Protein AF-A0A7S3UH09-F1 (afdb_monomer)

Foldseek 3Di:
DDDDVVVVVVVVVVVVVVVVVVVVCVVVVLCVVQPPPAALPNLVVDDPPDPVSVVVVVVVVVVVVVVVVVVLVVVLVVVLVVVCVVPVVCPPDPVSSVVSSVVVVVVVVVVCVVDVGPNVVVVVCCVPPVCCVVPVVVVCVVVVVD

Secondary structure (DSSP, 8-state):
----HHHHHHHHHHHHHHHHHHHHHHHHHHHHHHGGG--SSGGGGS-TTSHHHHHHHHHHHHHHHHHHHHHHHHHHHHHHHHHHHH-GGGTT-HHHHHHHHHHHHHHHHHHHHH---HHHHHHHHIIIIIHIIIIIHHHHHHTT--

pLDDT: mean 87.96, std 7.79, range [50.19, 96.81]

Sequence (146 aa):
VNRSMSKLTIMSISSVAAAFIFYTLAMVAPYYAFGDSIASNFYLNLPVSNIAIHIGYIALPFAVLTAFPLLLFPARQSISSVVTYFLPSLQDTLKLHIGTTIAFLIICTALAVIFEDLGVTIQFIGIIGTNFLAFVIPCFVYLNIC

Radius of gyration: 20.62 Å; Cα contacts (8 Å, |Δi|>4): 47; chains: 1; bounding box: 50×46×53 Å

InterPro domains:
  IPR013057 Amino acid transporter, transmembrane domain [PF01490] (6-146)

Solvent-accessible surface area (backbone atoms only — not comparable to full-atom values): 8504 Å² total; per-residue (Å²): 134,89,84,50,68,69,59,53,52,53,53,54,51,52,51,51,53,51,48,50,53,53,53,50,50,67,51,49,55,56,40,74,74,51,46,93,76,58,49,78,56,57,69,81,72,56,70,89,83,45,72,71,50,54,52,50,66,51,51,52,56,50,53,49,63,62,46,48,62,65,57,46,53,60,53,48,51,57,52,51,52,56,49,35,71,77,41,64,89,59,64,90,39,70,65,53,57,51,49,53,51,52,53,49,51,52,50,53,52,53,48,52,71,73,52,79,53,62,48,62,54,52,52,53,46,43,64,58,53,44,46,42,61,70,50,49,50,54,51,42,58,73,68,57,78,107

Organism: Oxyrrhis marina (NCBI:txid2969)

Structure (mmCIF, N/CA/C/O backbone):
data_AF-A0A7S3UH09-F1
#
_entry.id   AF-A0A7S3UH09-F1
#
loop_
_atom_site.group_PDB
_atom_site.id
_atom_site.type_symbol
_atom_site.label_atom_id
_atom_site.label_alt_id
_atom_site.label_comp_id
_atom_site.label_asym_id
_atom_site.label_entity_id
_atom_site.label_seq_id
_atom_site.pdbx_PDB_ins_code
_atom_site.Cartn_x
_atom_site.Cartn_y
_atom_site.Cartn_z
_atom_site.occupancy
_atom_site.B_iso_or_equiv
_atom_site.auth_seq_id
_atom_site.auth_comp_id
_atom_site.auth_asym_id
_atom_site.auth_atom_id
_atom_site.pdbx_PDB_model_num
ATOM 1 N N . VAL A 1 1 ? 2.134 26.849 18.498 1.00 52.81 1 VAL A N 1
ATOM 2 C CA . VAL A 1 1 ? 2.169 26.460 17.064 1.00 52.81 1 VAL A CA 1
ATOM 3 C C . VAL A 1 1 ? 0.934 27.033 16.383 1.00 52.81 1 VAL A C 1
ATOM 5 O O . VAL A 1 1 ? -0.151 26.502 16.569 1.00 52.81 1 VAL A O 1
ATOM 8 N N . ASN A 1 2 ? 1.065 28.167 15.688 1.00 52.69 2 ASN A N 1
ATOM 9 C CA . ASN A 1 2 ? -0.075 28.889 15.111 1.00 52.69 2 ASN A CA 1
ATOM 10 C C . ASN A 1 2 ? -0.491 28.226 13.778 1.00 52.69 2 ASN A C 1
ATOM 12 O O . ASN A 1 2 ? 0.101 28.495 12.727 1.00 52.69 2 ASN A O 1
ATOM 16 N N . ARG A 1 3 ? -1.432 27.274 13.841 1.00 64.56 3 ARG A N 1
ATOM 17 C CA . ARG A 1 3 ? -1.954 26.527 12.683 1.00 64.56 3 ARG A CA 1
ATOM 18 C C . ARG A 1 3 ? -2.952 27.403 11.921 1.00 64.56 3 ARG A C 1
ATOM 20 O O . ARG A 1 3 ? -4.148 27.352 12.169 1.00 64.56 3 ARG A O 1
ATOM 27 N N . SER A 1 4 ? -2.449 28.234 11.011 1.00 80.56 4 SER A N 1
ATOM 28 C CA . SER A 1 4 ? -3.299 28.960 10.061 1.00 80.56 4 SER A CA 1
ATOM 29 C C . SER A 1 4 ? -3.806 27.991 8.989 1.00 80.56 4 SER A C 1
ATOM 31 O O . SER A 1 4 ? -2.999 27.287 8.376 1.00 80.56 4 SER A O 1
ATOM 33 N N . MET A 1 5 ? -5.122 27.964 8.759 1.00 82.62 5 MET A N 1
ATOM 34 C CA . MET A 1 5 ? -5.780 27.092 7.771 1.00 82.62 5 MET A CA 1
ATOM 35 C C . MET A 1 5 ? -5.147 27.217 6.379 1.00 82.62 5 MET A C 1
ATOM 37 O O . MET A 1 5 ? -4.928 26.213 5.711 1.00 82.62 5 MET A O 1
ATOM 41 N N . SER A 1 6 ? -4.716 28.421 5.992 1.00 83.12 6 SER A N 1
ATOM 42 C CA . SER A 1 6 ? -4.039 28.661 4.714 1.00 83.12 6 SER A CA 1
ATOM 43 C C . SER A 1 6 ? -2.729 27.879 4.574 1.00 83.12 6 SER A C 1
ATOM 45 O O . SER A 1 6 ? -2.415 27.391 3.493 1.00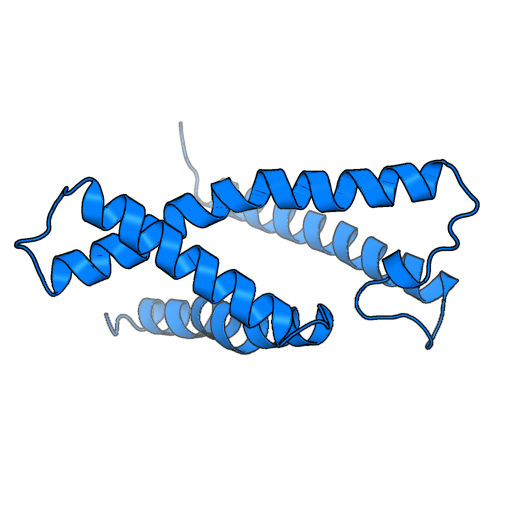 83.12 6 SER A O 1
ATOM 47 N N . LYS A 1 7 ? -1.970 27.700 5.666 1.00 87.62 7 LYS A N 1
ATOM 48 C CA . LYS A 1 7 ? -0.729 26.908 5.642 1.00 87.62 7 LYS A CA 1
ATOM 49 C C . LYS A 1 7 ? -1.017 25.417 5.472 1.00 87.62 7 LYS A C 1
ATOM 51 O O . LYS A 1 7 ? -0.262 24.739 4.784 1.00 87.62 7 LYS A O 1
ATOM 56 N N . LEU A 1 8 ? -2.102 24.916 6.068 1.00 88.50 8 LEU A N 1
ATOM 57 C CA . LEU A 1 8 ? -2.530 23.523 5.900 1.00 88.50 8 LEU A CA 1
ATOM 58 C C . LEU A 1 8 ? -2.948 23.250 4.451 1.00 88.50 8 LEU A C 1
ATOM 60 O O . LEU A 1 8 ? -2.510 22.258 3.876 1.00 88.50 8 LEU A O 1
ATOM 64 N N . THR A 1 9 ? -3.704 24.162 3.836 1.00 90.12 9 THR A N 1
ATOM 65 C CA . THR A 1 9 ? -4.098 24.048 2.426 1.00 90.12 9 THR A CA 1
ATOM 66 C C . THR A 1 9 ? -2.886 24.035 1.499 1.00 90.12 9 THR A C 1
ATOM 68 O O . THR A 1 9 ? -2.790 23.167 0.637 1.00 90.12 9 THR A O 1
ATOM 71 N N . ILE A 1 10 ? -1.920 24.937 1.704 1.00 92.94 10 ILE A N 1
ATOM 72 C CA . ILE A 1 10 ? -0.696 24.979 0.889 1.00 92.94 10 ILE A CA 1
ATOM 73 C C . ILE A 1 10 ? 0.097 23.672 1.019 1.00 92.94 10 ILE A C 1
ATOM 75 O O . ILE A 1 10 ? 0.531 23.132 0.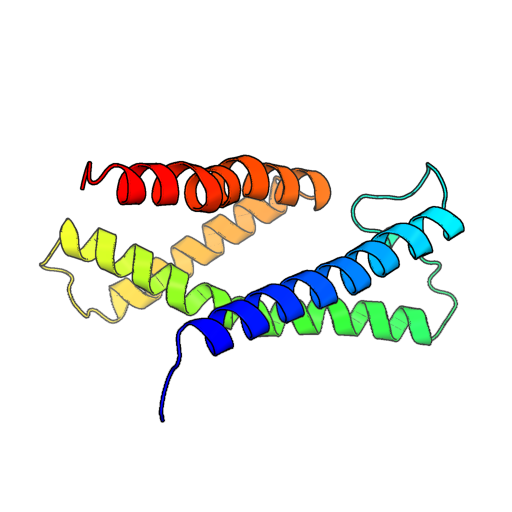005 1.00 92.94 10 ILE A O 1
ATOM 79 N N . MET A 1 11 ? 0.252 23.137 2.237 1.00 92.44 11 MET A N 1
ATOM 80 C CA . MET A 1 11 ? 0.943 21.858 2.454 1.00 92.44 11 MET A CA 1
ATOM 81 C C . MET A 1 11 ? 0.213 20.678 1.806 1.00 92.44 11 MET A C 1
ATOM 83 O O . MET A 1 11 ? 0.857 19.785 1.265 1.00 92.44 11 MET A O 1
ATOM 87 N N . SER A 1 12 ? -1.121 20.665 1.850 1.00 92.94 12 SER A N 1
ATOM 88 C CA . SER A 1 12 ? -1.912 19.612 1.211 1.00 92.94 12 SER A CA 1
ATOM 89 C C . SER A 1 12 ? -1.825 19.677 -0.314 1.00 92.94 12 SER A C 1
ATOM 91 O O . SER A 1 12 ? -1.736 18.644 -0.965 1.00 92.94 12 SER A O 1
ATOM 93 N N . ILE A 1 13 ? -1.850 20.875 -0.901 1.00 95.12 13 ILE A N 1
ATOM 94 C CA . ILE A 1 13 ? -1.740 21.033 -2.356 1.00 95.12 13 ILE A CA 1
ATOM 95 C C . ILE A 1 13 ? -0.332 20.655 -2.821 1.00 95.12 13 ILE A C 1
ATOM 97 O O . ILE A 1 13 ? -0.185 19.946 -3.815 1.00 95.12 13 ILE A O 1
ATOM 101 N N . SER A 1 14 ? 0.708 21.085 -2.099 1.00 95.38 14 SER A N 1
ATOM 102 C CA . SER A 1 14 ? 2.088 20.782 -2.480 1.00 95.38 14 SER A CA 1
ATOM 103 C C . SER A 1 14 ? 2.411 19.291 -2.373 1.00 95.38 14 SER A C 1
ATOM 105 O O . SER A 1 14 ? 3.100 18.764 -3.245 1.00 95.38 14 SER A O 1
ATOM 107 N N . SER A 1 15 ? 1.887 18.591 -1.361 1.00 95.50 15 SER A N 1
ATOM 108 C CA . SER A 1 15 ? 2.087 17.147 -1.218 1.00 95.50 15 SER A CA 1
ATOM 109 C C . SER A 1 15 ? 1.401 16.357 -2.334 1.00 95.50 15 SER A C 1
ATOM 111 O O . SER A 1 15 ? 2.019 15.465 -2.913 1.00 95.50 15 SER A O 1
ATOM 113 N N . VAL A 1 16 ? 0.167 16.723 -2.697 1.00 96.06 16 VAL A N 1
ATOM 114 C CA . VAL A 1 16 ? -0.563 16.101 -3.814 1.00 96.06 16 VAL A CA 1
ATOM 115 C C . VAL A 1 16 ? 0.141 16.370 -5.145 1.00 96.06 16 VAL A C 1
ATOM 117 O O . VAL A 1 16 ? 0.307 15.447 -5.939 1.00 96.06 16 VAL A O 1
ATOM 120 N N . ALA A 1 17 ? 0.617 17.596 -5.377 1.00 96.69 17 ALA A N 1
ATOM 121 C CA . ALA A 1 17 ? 1.366 17.938 -6.585 1.00 96.69 17 ALA A CA 1
ATOM 122 C C . ALA A 1 17 ? 2.678 17.141 -6.698 1.00 96.69 17 ALA A C 1
ATOM 124 O O . ALA A 1 17 ? 2.984 16.602 -7.761 1.00 96.69 17 ALA A O 1
ATOM 125 N N . ALA A 1 18 ? 3.430 17.012 -5.600 1.00 96.56 18 ALA A N 1
ATOM 126 C CA . ALA A 1 18 ? 4.644 16.201 -5.575 1.00 96.56 18 ALA A CA 1
ATOM 127 C C . ALA A 1 18 ? 4.335 14.723 -5.861 1.00 96.56 18 ALA A C 1
ATOM 129 O O . ALA A 1 18 ? 4.985 14.113 -6.710 1.00 96.56 18 ALA A O 1
ATOM 130 N N . ALA A 1 19 ? 3.310 14.160 -5.212 1.00 95.88 19 ALA A N 1
ATOM 131 C CA . ALA A 1 19 ? 2.881 12.784 -5.447 1.00 95.88 19 ALA A CA 1
ATOM 132 C C . ALA A 1 19 ? 2.489 12.552 -6.913 1.00 95.88 19 ALA A C 1
ATOM 134 O O . ALA A 1 19 ? 2.922 11.570 -7.510 1.00 95.88 19 ALA A O 1
ATOM 135 N N . PHE A 1 20 ? 1.735 13.475 -7.516 1.00 96.69 20 PHE A N 1
ATOM 136 C CA . PHE A 1 20 ? 1.350 13.401 -8.923 1.00 96.69 20 PHE A CA 1
ATOM 137 C C . PHE A 1 20 ? 2.569 13.313 -9.852 1.00 96.69 20 PHE A C 1
ATOM 139 O O . PHE A 1 20 ? 2.595 12.467 -10.746 1.00 96.69 20 PHE A O 1
ATOM 146 N N . ILE A 1 21 ? 3.604 14.124 -9.612 1.00 96.81 21 ILE A N 1
ATOM 147 C CA . ILE A 1 21 ? 4.840 14.107 -10.409 1.00 96.81 21 ILE A CA 1
ATOM 148 C C . ILE A 1 21 ? 5.546 12.750 -10.290 1.00 96.81 21 ILE A C 1
ATOM 150 O O . ILE A 1 21 ? 5.885 12.144 -11.308 1.00 96.81 21 ILE A O 1
ATOM 154 N N . PHE A 1 22 ? 5.734 12.246 -9.067 1.00 96.19 22 PHE A N 1
ATOM 155 C CA . PHE A 1 22 ? 6.415 10.967 -8.846 1.00 96.19 22 PHE A CA 1
ATOM 156 C C . PHE A 1 22 ? 5.641 9.780 -9.429 1.00 96.19 22 PHE A C 1
ATOM 158 O O . PHE A 1 22 ? 6.244 8.942 -10.098 1.00 96.19 22 PHE A O 1
ATOM 165 N N . TYR A 1 23 ? 4.321 9.718 -9.232 1.00 94.31 23 TYR A N 1
ATOM 166 C CA . TYR A 1 23 ? 3.499 8.638 -9.785 1.00 94.31 23 TYR A CA 1
ATOM 167 C C . TYR A 1 23 ? 3.431 8.680 -11.312 1.00 94.31 23 TYR A C 1
ATOM 169 O O . TYR A 1 23 ? 3.517 7.633 -11.948 1.00 94.31 23 TYR A O 1
ATOM 177 N N . THR A 1 24 ? 3.354 9.871 -11.912 1.00 95.25 24 THR A N 1
ATOM 178 C CA . THR A 1 24 ? 3.379 10.007 -13.376 1.00 95.25 24 THR A CA 1
ATOM 179 C C . THR A 1 24 ? 4.706 9.513 -13.943 1.00 95.25 24 THR A C 1
ATOM 181 O O . THR A 1 24 ? 4.716 8.744 -14.900 1.00 95.25 24 THR A O 1
ATOM 184 N N . LEU A 1 25 ? 5.835 9.882 -13.330 1.00 94.06 25 LEU A N 1
ATOM 185 C CA . LEU A 1 25 ? 7.149 9.401 -13.761 1.00 94.06 25 LEU A CA 1
ATOM 186 C C . LEU A 1 25 ? 7.274 7.877 -13.616 1.00 94.06 25 LEU A C 1
ATOM 188 O O . LEU A 1 25 ? 7.751 7.208 -14.534 1.00 94.06 25 LEU A O 1
ATOM 192 N N . ALA A 1 26 ? 6.808 7.333 -12.488 1.00 91.31 26 ALA A N 1
ATOM 193 C CA . ALA A 1 26 ? 6.810 5.898 -12.219 1.00 91.31 26 ALA A CA 1
ATOM 194 C C . ALA A 1 26 ? 5.910 5.102 -13.179 1.00 91.31 26 ALA A C 1
ATOM 196 O O . ALA A 1 26 ? 6.162 3.922 -13.390 1.00 91.31 26 ALA A O 1
ATOM 197 N N . MET A 1 27 ? 4.893 5.729 -13.778 1.00 90.44 27 MET A N 1
ATOM 198 C CA . MET A 1 27 ? 4.032 5.112 -14.790 1.00 90.44 27 MET A CA 1
ATOM 199 C C . MET A 1 27 ? 4.613 5.240 -16.207 1.00 90.44 27 MET A C 1
ATOM 201 O O . MET A 1 27 ? 4.655 4.263 -16.952 1.00 90.44 27 MET A O 1
ATOM 205 N N . VAL A 1 28 ? 5.084 6.431 -16.587 1.00 93.56 28 VAL A N 1
ATOM 206 C CA . VAL A 1 28 ? 5.546 6.721 -17.955 1.00 93.56 28 VAL A CA 1
ATOM 207 C C . VAL A 1 28 ? 6.860 6.009 -18.278 1.00 93.56 28 VAL A C 1
ATOM 209 O O . VAL A 1 28 ? 7.005 5.491 -19.383 1.00 93.56 28 VAL A O 1
ATOM 212 N N . ALA A 1 29 ? 7.816 5.948 -17.344 1.00 91.81 29 ALA A N 1
ATOM 213 C CA . ALA A 1 29 ? 9.130 5.364 -17.627 1.00 91.81 29 ALA A CA 1
ATOM 214 C C . ALA A 1 29 ? 9.071 3.852 -17.941 1.00 91.81 29 ALA A C 1
ATOM 216 O O . ALA A 1 29 ? 9.640 3.447 -18.958 1.00 91.81 29 ALA A O 1
ATOM 217 N N . PRO A 1 30 ? 8.358 3.009 -17.166 1.00 90.25 30 PRO A N 1
ATOM 218 C CA . PRO A 1 30 ? 8.180 1.602 -17.519 1.00 90.25 30 PRO A CA 1
ATOM 219 C C . PRO A 1 30 ? 7.352 1.408 -18.794 1.00 90.25 30 PRO A C 1
ATOM 221 O O . PRO A 1 30 ? 7.700 0.558 -19.610 1.00 90.25 30 PRO A O 1
ATOM 224 N N . TYR A 1 31 ? 6.305 2.215 -19.009 1.00 91.56 31 TYR A N 1
ATOM 225 C CA . TYR A 1 31 ? 5.496 2.138 -20.230 1.00 91.56 31 TYR A CA 1
ATOM 226 C C . TYR A 1 31 ? 6.325 2.441 -21.486 1.00 91.56 31 TYR A C 1
ATOM 228 O O . TYR A 1 31 ? 6.215 1.741 -22.486 1.00 91.56 31 TYR A O 1
ATOM 236 N N . TYR A 1 32 ? 7.223 3.428 -21.425 1.00 92.56 32 TYR A N 1
ATOM 237 C CA . TYR A 1 32 ? 8.131 3.730 -22.533 1.00 92.56 32 TYR A CA 1
ATOM 238 C C . TYR A 1 32 ? 9.143 2.601 -22.802 1.00 92.56 32 TYR A C 1
ATOM 240 O O . TYR A 1 32 ? 9.544 2.398 -23.945 1.00 92.56 32 TYR A O 1
ATOM 248 N N . ALA A 1 33 ? 9.556 1.856 -21.770 1.00 89.69 33 ALA A N 1
ATOM 249 C CA . ALA A 1 33 ? 10.526 0.768 -21.900 1.00 89.69 33 ALA A CA 1
ATOM 250 C C . ALA A 1 33 ? 9.918 -0.548 -22.424 1.00 89.69 33 ALA A C 1
ATOM 252 O O . ALA A 1 33 ? 10.570 -1.247 -23.197 1.00 89.69 33 ALA A O 1
ATOM 253 N N . PHE A 1 34 ? 8.697 -0.894 -22.001 1.00 89.38 34 PHE A N 1
ATOM 254 C CA . PHE A 1 34 ? 8.072 -2.202 -22.268 1.00 89.38 34 PHE A CA 1
ATOM 255 C C . PHE A 1 34 ? 6.842 -2.143 -23.192 1.00 89.38 34 PHE A C 1
ATOM 257 O O . PHE A 1 34 ? 6.368 -3.183 -23.660 1.00 89.38 34 PHE A O 1
ATOM 264 N N . GLY A 1 35 ? 6.327 -0.943 -23.476 1.00 89.81 35 GLY A N 1
ATOM 265 C CA . GLY A 1 35 ? 5.139 -0.732 -24.301 1.00 89.81 35 GLY A CA 1
ATOM 266 C C . GLY A 1 35 ? 3.903 -1.449 -23.753 1.00 89.81 35 GLY A C 1
ATOM 267 O O . GLY A 1 35 ? 3.707 -1.553 -22.541 1.00 89.81 35 GLY A O 1
ATOM 268 N N . ASP A 1 36 ? 3.095 -1.992 -24.663 1.00 86.19 36 ASP A N 1
ATOM 269 C CA . ASP A 1 36 ? 1.808 -2.634 -24.354 1.00 86.19 36 ASP A CA 1
ATOM 270 C C . ASP A 1 36 ? 1.935 -3.988 -23.635 1.00 86.19 36 ASP A C 1
ATOM 272 O O . ASP A 1 36 ? 0.949 -4.527 -23.141 1.00 86.19 36 ASP A O 1
ATOM 276 N N . SER A 1 37 ? 3.144 -4.554 -23.561 1.00 87.12 37 SER A N 1
ATOM 277 C CA . SER A 1 37 ? 3.394 -5.857 -22.925 1.00 87.12 37 SER A CA 1
ATOM 278 C C . SER A 1 37 ? 3.656 -5.783 -21.416 1.00 87.12 37 SER A C 1
ATOM 280 O O . SER A 1 37 ? 3.977 -6.793 -20.793 1.00 87.12 37 SER A O 1
ATOM 282 N N . ILE A 1 38 ? 3.528 -4.598 -20.811 1.00 89.44 38 ILE A N 1
ATOM 283 C CA . ILE A 1 38 ? 3.837 -4.395 -19.398 1.00 89.44 38 ILE A CA 1
ATOM 284 C C . ILE A 1 38 ? 2.809 -5.069 -18.476 1.00 89.44 38 ILE A C 1
ATOM 286 O O . ILE A 1 38 ? 1.600 -4.889 -18.601 1.00 89.44 38 ILE A O 1
ATOM 290 N N . ALA A 1 39 ? 3.301 -5.826 -17.498 1.00 88.81 39 ALA A N 1
ATOM 291 C CA . ALA A 1 39 ? 2.465 -6.420 -16.458 1.00 88.81 39 ALA A CA 1
ATOM 292 C C . ALA A 1 39 ? 2.092 -5.376 -15.393 1.00 88.81 39 ALA A C 1
ATOM 294 O O . ALA A 1 39 ? 2.867 -4.454 -15.128 1.00 88.81 39 ALA A O 1
ATOM 295 N N . SER A 1 40 ? 0.962 -5.586 -14.704 1.00 87.25 40 SER A N 1
ATOM 296 C CA . SER A 1 40 ? 0.501 -4.759 -13.572 1.00 87.25 40 SER A CA 1
ATOM 297 C C . SER A 1 40 ? 1.60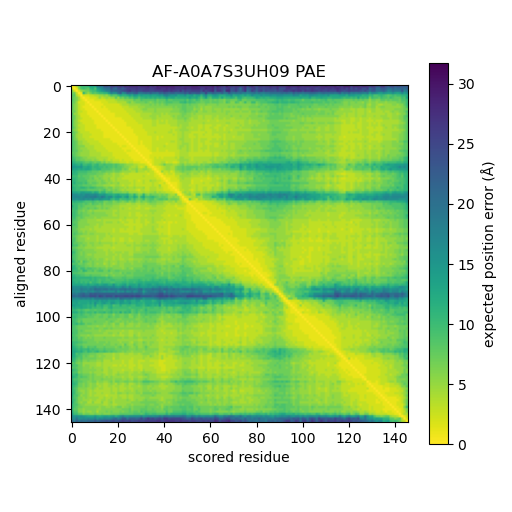9 -4.489 -12.550 1.00 87.25 40 SER A C 1
ATOM 299 O O . SER A 1 40 ? 1.738 -3.387 -12.020 1.00 87.25 40 SER A O 1
ATOM 301 N N . ASN A 1 41 ? 2.440 -5.502 -12.295 1.00 88.75 41 ASN A N 1
ATOM 302 C CA . ASN A 1 41 ? 3.700 -5.344 -11.592 1.00 88.75 41 ASN A CA 1
ATOM 303 C C . ASN A 1 41 ? 4.850 -5.245 -12.605 1.00 88.75 41 ASN A C 1
ATOM 305 O O . ASN A 1 41 ? 5.364 -6.261 -13.081 1.00 88.75 41 ASN A O 1
ATOM 309 N N . PHE A 1 42 ? 5.287 -4.019 -12.901 1.00 88.12 42 PHE A N 1
ATOM 310 C CA . PHE A 1 42 ? 6.342 -3.775 -13.887 1.00 88.12 42 PHE A CA 1
ATOM 311 C C . PHE A 1 42 ? 7.680 -4.439 -13.526 1.00 88.12 42 PHE A C 1
ATOM 313 O O . PHE A 1 42 ? 8.475 -4.705 -14.426 1.00 88.12 42 PHE A O 1
ATOM 320 N N . TYR A 1 43 ? 7.925 -4.765 -12.246 1.00 85.81 43 TYR A N 1
ATOM 321 C CA . TYR A 1 43 ? 9.138 -5.482 -11.844 1.00 85.81 43 TYR A CA 1
ATOM 322 C C . TYR A 1 43 ? 9.270 -6.824 -12.563 1.00 85.81 43 TYR A C 1
ATOM 324 O O . TYR A 1 43 ? 10.378 -7.173 -12.959 1.00 85.81 43 TYR A O 1
ATOM 332 N N . LEU A 1 44 ? 8.155 -7.521 -12.814 1.00 86.94 44 LEU A N 1
ATOM 333 C CA . LEU A 1 44 ? 8.142 -8.824 -13.491 1.00 86.94 44 LEU A CA 1
ATOM 334 C C . LEU A 1 44 ? 8.670 -8.765 -14.933 1.00 86.94 44 LEU A C 1
ATOM 336 O O . LEU A 1 44 ? 9.057 -9.792 -15.478 1.00 86.94 44 LEU A O 1
ATOM 340 N N . ASN A 1 45 ? 8.714 -7.575 -15.537 1.00 88.19 45 ASN A N 1
ATOM 341 C CA . ASN A 1 45 ? 9.221 -7.365 -16.894 1.00 88.19 45 ASN A CA 1
ATOM 342 C C . ASN A 1 45 ? 10.715 -7.003 -16.922 1.00 88.19 45 ASN A C 1
ATOM 344 O O . ASN A 1 45 ? 11.325 -6.980 -17.989 1.00 88.19 45 ASN A O 1
ATOM 348 N N . LEU A 1 46 ? 11.331 -6.718 -15.766 1.00 87.75 46 LEU A N 1
ATOM 349 C CA . LEU A 1 46 ? 12.743 -6.344 -15.693 1.00 87.75 46 LEU A CA 1
ATOM 350 C C . LEU A 1 46 ? 13.652 -7.575 -15.860 1.00 87.75 46 LEU A C 1
ATOM 352 O O . LEU A 1 46 ? 13.516 -8.540 -15.102 1.00 87.75 46 LEU A O 1
ATOM 356 N N . PRO A 1 47 ? 14.639 -7.541 -16.776 1.00 84.69 47 PRO A N 1
ATOM 357 C CA . PRO A 1 47 ? 15.601 -8.625 -16.917 1.00 84.69 47 PRO A CA 1
ATOM 358 C C . PRO A 1 47 ? 16.536 -8.678 -15.702 1.00 84.69 47 PRO A C 1
ATOM 360 O O . PRO A 1 47 ? 17.131 -7.677 -15.310 1.00 84.69 47 PRO A O 1
ATOM 363 N N . VAL A 1 48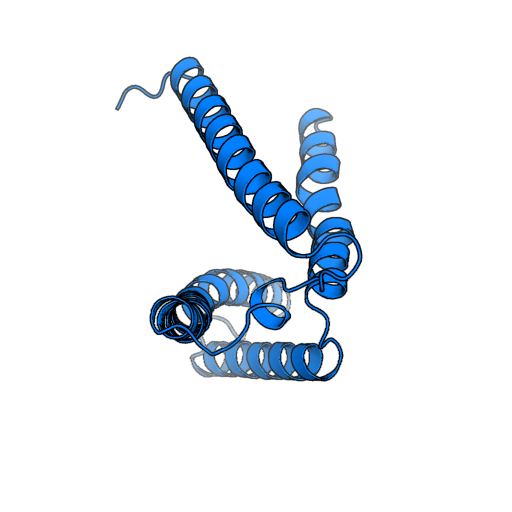 ? 16.737 -9.865 -15.132 1.00 80.44 48 VAL A N 1
ATOM 364 C CA . VAL A 1 48 ? 17.592 -10.098 -13.948 1.00 80.44 48 VAL A CA 1
ATOM 365 C C . VAL A 1 48 ? 19.099 -10.098 -14.263 1.00 80.44 48 VAL A C 1
ATOM 367 O O . VAL A 1 48 ? 19.865 -10.860 -13.690 1.00 80.44 48 VAL A O 1
ATOM 370 N N . SER A 1 49 ? 19.547 -9.276 -15.211 1.00 84.94 49 SER A N 1
ATOM 371 C CA . SER A 1 49 ? 20.949 -9.238 -15.654 1.00 84.94 49 SER A CA 1
ATOM 372 C C . SER A 1 49 ? 21.805 -8.209 -14.911 1.00 84.94 49 SER A C 1
ATOM 374 O O . SER A 1 49 ? 23.029 -8.321 -14.900 1.00 84.94 49 SER A O 1
ATOM 376 N N . ASN A 1 50 ? 21.187 -7.195 -14.299 1.00 88.25 50 ASN A N 1
ATOM 377 C CA . ASN A 1 50 ? 21.889 -6.073 -13.678 1.00 88.25 50 ASN A CA 1
ATOM 378 C C . ASN A 1 50 ? 21.771 -6.108 -12.146 1.00 88.25 50 ASN A C 1
ATOM 380 O O . ASN A 1 50 ? 20.682 -6.267 -11.594 1.00 88.25 50 ASN A O 1
ATOM 384 N N . ILE A 1 51 ? 22.887 -5.863 -11.455 1.00 90.00 51 ILE A N 1
ATOM 385 C CA . ILE A 1 51 ? 22.974 -5.748 -9.990 1.00 90.00 51 ILE A CA 1
ATOM 386 C C . ILE A 1 51 ? 21.968 -4.721 -9.442 1.00 90.00 51 ILE A C 1
ATOM 388 O O . ILE A 1 51 ? 21.347 -4.964 -8.410 1.00 90.00 51 ILE A O 1
ATOM 392 N N . ALA A 1 52 ? 21.744 -3.605 -10.144 1.00 87.81 52 ALA A N 1
ATOM 393 C CA . ALA A 1 52 ? 20.776 -2.588 -9.727 1.00 87.81 52 ALA A CA 1
ATOM 394 C C . ALA A 1 52 ? 19.338 -3.135 -9.647 1.00 87.81 52 ALA A C 1
ATOM 396 O O . ALA A 1 52 ? 18.590 -2.796 -8.729 1.00 87.81 52 ALA A O 1
ATOM 397 N N . ILE A 1 53 ? 18.964 -4.025 -10.571 1.00 89.88 53 ILE A N 1
ATOM 398 C CA . ILE A 1 53 ? 17.642 -4.662 -10.595 1.00 89.88 53 ILE A CA 1
ATOM 399 C C . ILE A 1 53 ? 17.525 -5.631 -9.416 1.00 89.88 53 ILE A C 1
ATOM 401 O O . ILE A 1 53 ? 16.532 -5.587 -8.694 1.00 89.88 53 ILE A O 1
ATOM 405 N N . HIS A 1 54 ? 18.566 -6.419 -9.133 1.00 89.50 54 HIS A N 1
ATOM 406 C CA . HIS A 1 54 ? 18.594 -7.298 -7.960 1.00 89.50 54 HIS A CA 1
ATOM 407 C C . HIS A 1 54 ? 18.420 -6.542 -6.638 1.00 89.50 54 HIS A C 1
ATOM 409 O O . HIS A 1 54 ? 17.669 -6.993 -5.775 1.00 89.50 54 HIS A O 1
ATOM 415 N N . ILE A 1 55 ? 19.054 -5.373 -6.491 1.00 92.19 55 ILE A N 1
ATOM 416 C CA . ILE A 1 55 ? 18.853 -4.515 -5.315 1.00 92.19 55 ILE A CA 1
ATOM 417 C C . ILE A 1 55 ? 17.380 -4.107 -5.208 1.00 92.19 55 ILE A C 1
ATOM 419 O O . ILE A 1 55 ? 16.801 -4.211 -4.129 1.00 92.19 55 ILE A O 1
ATOM 423 N N . GLY A 1 56 ? 16.748 -3.707 -6.316 1.00 90.00 56 GLY A N 1
ATOM 424 C CA . GLY A 1 56 ? 15.322 -3.372 -6.349 1.00 90.00 56 GLY A CA 1
ATOM 425 C C . GLY A 1 56 ? 14.412 -4.534 -5.932 1.00 90.00 56 GLY A C 1
ATOM 426 O O . GLY A 1 56 ? 13.490 -4.336 -5.143 1.00 90.00 56 GLY A O 1
ATOM 427 N N . TYR A 1 57 ? 14.711 -5.749 -6.398 1.00 90.12 57 TYR A N 1
ATOM 428 C CA . TYR A 1 57 ? 13.973 -6.970 -6.052 1.00 90.12 57 TYR A CA 1
ATOM 429 C C . TYR A 1 57 ? 14.069 -7.355 -4.571 1.00 90.12 57 TYR A C 1
ATOM 431 O O . TYR A 1 57 ? 13.161 -8.003 -4.063 1.00 90.12 57 TYR A O 1
ATOM 439 N N . ILE A 1 58 ? 15.137 -6.962 -3.873 1.00 91.88 58 ILE A N 1
ATOM 440 C CA . ILE A 1 58 ? 15.286 -7.178 -2.424 1.00 91.88 58 ILE A CA 1
ATOM 441 C C . ILE A 1 58 ? 14.673 -6.011 -1.640 1.00 91.88 58 ILE A C 1
ATOM 443 O O . ILE A 1 58 ? 13.998 -6.214 -0.631 1.00 91.88 58 ILE A O 1
ATOM 447 N N . ALA A 1 59 ? 14.878 -4.780 -2.112 1.00 93.25 59 ALA A N 1
ATOM 448 C CA . ALA A 1 59 ? 14.413 -3.573 -1.442 1.00 93.25 59 ALA A CA 1
ATOM 449 C C . ALA A 1 59 ? 12.882 -3.487 -1.387 1.00 93.25 59 ALA A C 1
ATOM 451 O O . ALA A 1 59 ? 12.332 -3.114 -0.352 1.00 93.25 59 ALA A O 1
ATOM 452 N N . LEU A 1 60 ? 12.188 -3.863 -2.468 1.00 91.44 60 LEU A N 1
ATOM 453 C CA . LEU A 1 60 ? 10.726 -3.833 -2.540 1.00 91.44 60 LEU A CA 1
ATOM 454 C C . LEU A 1 60 ? 10.053 -4.725 -1.473 1.00 91.44 60 LEU A C 1
ATOM 456 O O . LEU A 1 60 ? 9.290 -4.191 -0.665 1.00 91.44 60 LEU A O 1
ATOM 460 N N . PRO A 1 61 ? 10.317 -6.047 -1.391 1.00 92.50 61 PRO A N 1
ATOM 461 C CA . PRO A 1 61 ? 9.711 -6.887 -0.363 1.00 92.50 61 PRO A CA 1
ATOM 462 C C . PRO A 1 61 ? 10.171 -6.495 1.040 1.00 92.50 61 PRO A C 1
ATOM 464 O O . PRO A 1 61 ? 9.375 -6.575 1.966 1.00 92.50 61 PRO A O 1
ATOM 467 N N . PHE A 1 62 ? 11.403 -6.008 1.222 1.00 95.06 62 PHE A N 1
ATOM 468 C CA . PHE A 1 62 ? 11.846 -5.489 2.517 1.00 95.06 62 PHE A CA 1
ATOM 469 C C . PHE A 1 62 ? 11.024 -4.267 2.967 1.00 95.06 62 PHE A C 1
ATOM 471 O O . PHE A 1 62 ? 10.581 -4.195 4.118 1.00 95.06 62 PHE A O 1
ATOM 478 N N . ALA A 1 63 ? 10.748 -3.330 2.055 1.00 94.44 63 ALA A N 1
ATOM 479 C CA . ALA A 1 63 ? 9.868 -2.195 2.320 1.00 94.44 63 ALA A CA 1
ATOM 480 C C . ALA A 1 63 ? 8.436 -2.649 2.660 1.00 94.44 63 ALA A C 1
ATOM 482 O O . ALA A 1 63 ? 7.836 -2.149 3.609 1.00 94.44 63 ALA A O 1
ATOM 483 N N . VAL A 1 64 ? 7.897 -3.645 1.949 1.00 93.44 64 VAL A N 1
ATOM 484 C CA . VAL A 1 64 ? 6.564 -4.201 2.244 1.00 93.44 64 VAL A CA 1
ATOM 485 C C . VAL A 1 64 ? 6.538 -4.926 3.596 1.00 93.44 64 VAL A C 1
ATOM 487 O O . VAL A 1 64 ? 5.616 -4.718 4.381 1.00 93.44 64 VAL A O 1
ATOM 490 N N . LEU A 1 65 ? 7.563 -5.721 3.915 1.00 94.12 65 LEU A N 1
ATOM 491 C CA . LEU A 1 65 ? 7.684 -6.449 5.184 1.00 94.12 65 LEU A CA 1
ATOM 492 C C . LEU A 1 65 ? 7.749 -5.511 6.389 1.00 94.12 65 LEU A C 1
ATOM 494 O O . LEU A 1 65 ? 7.204 -5.824 7.442 1.00 94.12 65 LEU A O 1
ATOM 498 N N . THR A 1 66 ? 8.406 -4.364 6.242 1.00 94.31 66 THR A N 1
ATOM 499 C CA . THR A 1 66 ? 8.495 -3.352 7.302 1.00 94.31 66 THR A CA 1
ATOM 500 C C . THR A 1 66 ? 7.223 -2.511 7.411 1.00 94.31 66 THR A C 1
ATOM 502 O O . THR A 1 66 ? 6.820 -2.151 8.518 1.00 94.31 66 THR A O 1
ATOM 505 N N . ALA A 1 67 ? 6.540 -2.244 6.295 1.00 94.69 67 ALA A N 1
ATOM 506 C CA . ALA A 1 67 ? 5.266 -1.531 6.283 1.00 94.69 67 ALA A CA 1
ATOM 507 C C . ALA A 1 67 ? 4.101 -2.374 6.828 1.00 94.69 67 ALA A C 1
ATOM 509 O O . ALA A 1 67 ? 3.189 -1.838 7.459 1.00 94.69 67 ALA A O 1
ATOM 510 N N . PHE A 1 68 ? 4.121 -3.691 6.622 1.00 92.62 68 PHE A N 1
ATOM 511 C CA . PHE A 1 68 ? 3.002 -4.562 6.970 1.00 92.62 68 PHE A CA 1
ATOM 512 C C . PHE A 1 68 ? 2.627 -4.530 8.470 1.00 92.62 68 PHE A C 1
ATOM 514 O O . PHE A 1 68 ? 1.455 -4.292 8.776 1.00 92.62 68 PHE A O 1
ATOM 521 N N . PRO A 1 69 ? 3.567 -4.648 9.432 1.00 90.50 69 PRO A N 1
ATOM 522 C CA . PRO A 1 69 ? 3.260 -4.490 10.855 1.00 90.50 69 PRO A CA 1
ATOM 523 C C . PRO A 1 69 ? 2.695 -3.109 11.212 1.00 90.50 69 PRO A C 1
ATOM 525 O O . PRO A 1 69 ? 1.832 -3.005 12.085 1.00 90.50 69 PRO A O 1
ATOM 528 N N . LEU A 1 70 ? 3.156 -2.052 10.532 1.00 91.88 70 LEU A N 1
ATOM 529 C CA . LEU A 1 70 ? 2.687 -0.683 10.762 1.00 91.88 70 LEU A CA 1
ATOM 530 C C . LEU A 1 70 ? 1.225 -0.510 10.338 1.00 91.88 70 LEU A C 1
ATOM 532 O O . LEU A 1 70 ? 0.472 0.173 11.026 1.00 91.88 70 LEU A O 1
ATOM 536 N N . LEU A 1 71 ? 0.812 -1.158 9.245 1.00 91.75 71 LEU A N 1
ATOM 537 C CA . LEU A 1 71 ? -0.576 -1.153 8.769 1.00 91.75 71 LEU A CA 1
ATOM 538 C C . LEU A 1 71 ? -1.486 -2.062 9.607 1.00 91.75 71 LEU A C 1
ATOM 540 O O . LEU A 1 71 ? -2.663 -1.757 9.807 1.00 91.75 71 LEU A O 1
ATOM 544 N N . LEU A 1 72 ? -0.940 -3.155 10.144 1.00 90.56 72 LEU A N 1
ATOM 545 C CA . LEU A 1 72 ? -1.678 -4.103 10.977 1.00 90.56 72 LEU A CA 1
ATOM 546 C C . LEU A 1 72 ? -2.111 -3.498 12.320 1.00 90.56 72 LEU A C 1
ATOM 548 O O . LEU A 1 72 ? -3.172 -3.841 12.841 1.00 90.56 72 LEU A O 1
ATOM 552 N N . PHE A 1 73 ? -1.314 -2.585 12.880 1.00 89.31 73 PHE A N 1
ATOM 553 C CA . PHE A 1 73 ? -1.604 -1.946 14.164 1.00 89.31 73 PHE A CA 1
ATOM 554 C C . PHE A 1 73 ? -2.956 -1.197 14.198 1.00 89.31 73 PHE A C 1
ATOM 556 O O . PHE A 1 73 ? -3.798 -1.562 15.028 1.00 89.31 73 PHE A O 1
ATOM 563 N N . PRO A 1 74 ? -3.222 -0.203 13.323 1.00 90.69 74 PRO A N 1
ATOM 564 C CA . PRO A 1 74 ? -4.507 0.490 13.300 1.00 90.69 74 PRO A CA 1
ATOM 565 C C . PRO A 1 74 ? -5.649 -0.430 12.853 1.00 90.69 74 PRO A C 1
ATOM 567 O O . PRO A 1 74 ? -6.731 -0.357 13.428 1.00 90.69 74 PRO A O 1
ATOM 570 N N . ALA A 1 75 ? -5.409 -1.347 11.907 1.00 88.81 75 ALA A N 1
ATOM 571 C CA . ALA A 1 75 ? -6.423 -2.305 11.459 1.00 88.81 75 ALA A CA 1
ATOM 572 C C . ALA A 1 75 ? -6.929 -3.182 12.616 1.00 88.81 75 ALA A C 1
ATOM 574 O O . ALA A 1 75 ? -8.136 -3.319 12.828 1.00 88.81 75 ALA A O 1
ATOM 575 N N . ARG A 1 76 ? -6.010 -3.709 13.434 1.00 88.94 76 ARG A N 1
ATOM 576 C CA . ARG A 1 76 ? -6.352 -4.458 14.647 1.00 88.94 76 ARG A CA 1
ATOM 577 C C . ARG A 1 76 ? -7.140 -3.599 15.630 1.00 88.94 76 ARG A C 1
ATOM 579 O O . ARG A 1 76 ? -8.092 -4.094 16.223 1.00 88.94 76 ARG A O 1
ATOM 586 N N . GLN A 1 77 ? -6.757 -2.337 15.822 1.00 87.88 77 GLN A N 1
ATOM 587 C CA . GLN A 1 77 ? -7.462 -1.441 16.739 1.00 87.88 77 GLN A CA 1
ATOM 588 C C . GLN A 1 77 ? -8.907 -1.190 16.286 1.00 87.88 77 GLN A C 1
ATOM 590 O O . GLN A 1 77 ? -9.811 -1.288 17.113 1.00 87.88 77 GLN A O 1
ATOM 595 N N . SER A 1 78 ? -9.139 -0.968 14.989 1.00 88.81 78 SER A N 1
ATOM 596 C CA . SER A 1 78 ? -10.485 -0.818 14.422 1.00 88.81 78 SER A CA 1
ATOM 597 C C . SER A 1 78 ? -11.340 -2.077 14.597 1.00 88.81 78 SER A C 1
ATOM 599 O O . SER A 1 78 ? -12.509 -1.990 14.967 1.00 88.81 78 SER A O 1
ATOM 601 N N . ILE A 1 79 ? -10.769 -3.266 14.389 1.00 87.12 79 ILE A N 1
ATOM 602 C CA . ILE A 1 79 ? -11.491 -4.531 14.605 1.00 87.12 79 ILE A CA 1
ATOM 603 C C . ILE A 1 79 ? -11.789 -4.721 16.095 1.00 87.12 79 ILE A C 1
ATOM 605 O O . ILE A 1 79 ? -12.915 -5.041 16.469 1.00 87.12 79 ILE A O 1
ATOM 609 N N . SER A 1 80 ? -10.805 -4.473 16.960 1.00 85.62 80 SER A N 1
ATOM 610 C CA . SER A 1 80 ? -10.957 -4.597 18.410 1.00 85.62 80 SER A CA 1
ATOM 611 C C . SER A 1 80 ? -12.028 -3.650 18.956 1.00 85.62 80 SER A C 1
ATOM 613 O O . SER A 1 80 ? -12.782 -4.052 19.841 1.00 85.62 80 SER A O 1
ATOM 615 N N . SER A 1 81 ? -12.142 -2.424 18.429 1.00 85.75 81 SER A N 1
ATOM 616 C CA . SER A 1 81 ? -13.197 -1.488 18.836 1.00 85.75 81 SER A CA 1
ATOM 617 C C . SER A 1 81 ? -14.586 -1.967 18.418 1.00 85.75 81 SER A C 1
ATOM 619 O O . SER A 1 81 ? -15.517 -1.876 19.212 1.00 85.75 81 SER A O 1
ATOM 621 N N . VAL A 1 82 ? -14.723 -2.538 17.216 1.00 87.06 82 VAL A N 1
ATOM 622 C CA . VAL A 1 82 ? -15.997 -3.112 16.752 1.00 87.06 82 VAL A CA 1
ATOM 623 C C . VAL A 1 82 ? -16.380 -4.329 17.597 1.00 87.06 82 VAL A C 1
ATOM 625 O O . VAL A 1 82 ? -17.508 -4.420 18.067 1.00 87.06 82 VAL A O 1
ATOM 628 N N . VAL A 1 83 ? -15.442 -5.240 17.865 1.00 85.31 83 VAL A N 1
ATOM 629 C CA . VAL A 1 83 ? -15.703 -6.434 18.688 1.00 85.31 83 VAL A CA 1
ATOM 630 C C . VAL A 1 83 ? -16.096 -6.053 20.116 1.00 85.31 83 VAL A C 1
ATOM 632 O O . VAL A 1 83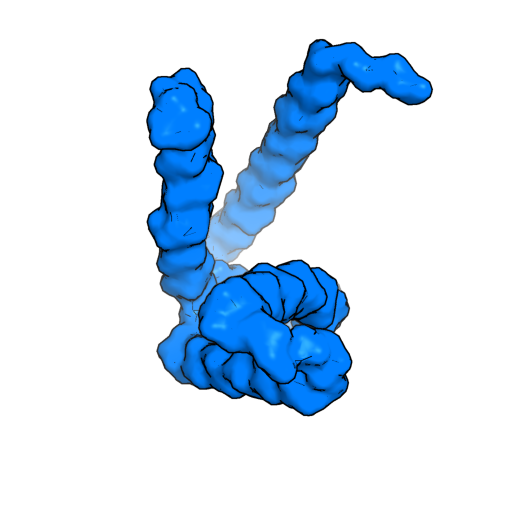 ? -17.052 -6.609 20.647 1.00 85.31 83 VAL A O 1
ATOM 635 N N . THR A 1 84 ? -15.405 -5.083 20.719 1.00 84.56 84 THR A N 1
ATOM 636 C CA . THR A 1 84 ? -15.700 -4.612 22.084 1.00 84.56 84 THR A CA 1
ATOM 637 C C . THR A 1 84 ? -17.053 -3.902 22.161 1.00 84.56 84 THR A C 1
ATOM 639 O O . THR A 1 84 ? -17.729 -3.994 23.181 1.00 84.56 84 THR A O 1
ATOM 642 N N . TYR A 1 85 ? -17.479 -3.234 21.083 1.00 85.31 85 TYR A N 1
ATOM 643 C CA . TYR A 1 85 ? -18.813 -2.638 21.003 1.00 85.31 85 TYR A CA 1
ATOM 644 C C . TYR A 1 85 ? -19.924 -3.696 21.091 1.00 85.31 85 TYR A C 1
ATOM 646 O O . TYR A 1 85 ? -20.913 -3.487 21.789 1.00 85.31 85 TYR A O 1
ATOM 654 N N . PHE A 1 86 ? -19.752 -4.850 20.435 1.00 84.19 86 PHE A N 1
ATOM 655 C CA . PHE A 1 86 ? -20.733 -5.941 20.481 1.00 84.19 86 PHE A CA 1
ATOM 656 C C . PHE A 1 86 ? -20.602 -6.831 21.727 1.00 84.19 86 PHE A C 1
ATOM 658 O O . PHE A 1 86 ? -21.614 -7.270 22.270 1.00 84.19 86 PHE A O 1
ATOM 665 N N . LEU A 1 87 ? -19.379 -7.113 22.188 1.00 82.00 87 LEU A N 1
ATOM 666 C CA . LEU A 1 87 ? -19.094 -7.926 23.375 1.00 82.00 87 LEU A CA 1
ATOM 667 C C . LEU A 1 87 ? -18.201 -7.150 24.364 1.00 82.00 87 LEU A C 1
ATOM 669 O O . LEU A 1 87 ? -16.982 -7.356 24.400 1.00 82.00 87 LEU A O 1
ATOM 673 N N . PRO A 1 88 ? -18.794 -6.309 25.231 1.00 77.00 88 PRO A N 1
ATOM 674 C CA . PRO A 1 88 ? -18.042 -5.517 26.207 1.00 77.00 88 PRO A CA 1
ATOM 675 C C . PRO A 1 88 ? -17.349 -6.372 27.281 1.00 77.00 88 PRO A C 1
ATOM 677 O O . PRO A 1 88 ? -16.421 -5.917 27.935 1.00 77.00 88 PRO A O 1
ATOM 680 N N . SER A 1 89 ? -17.737 -7.639 27.457 1.00 74.50 89 SER A N 1
ATOM 681 C CA . SER A 1 89 ? -17.129 -8.544 28.443 1.00 74.50 89 SER A CA 1
ATOM 682 C C . SER A 1 89 ? -15.725 -9.043 28.075 1.00 74.50 89 SER A C 1
ATOM 684 O O . SER A 1 89 ? -15.072 -9.672 28.903 1.00 74.50 89 SER A O 1
ATOM 686 N N . LEU A 1 90 ? -15.270 -8.830 26.835 1.00 69.19 90 LEU A N 1
ATOM 687 C C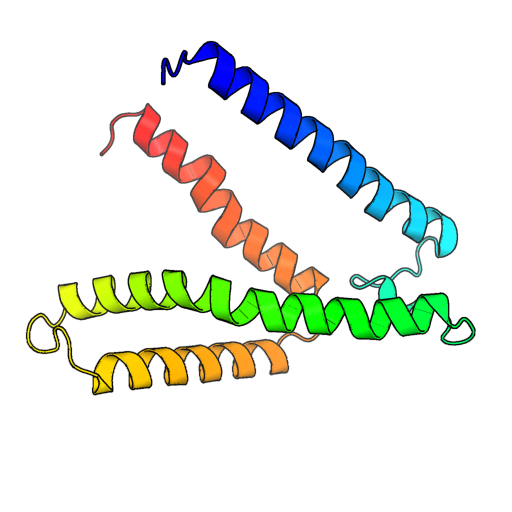A . LEU A 1 90 ? -13.972 -9.311 26.331 1.00 69.19 90 LEU A CA 1
ATOM 688 C C . LEU A 1 90 ? -12.876 -8.231 26.327 1.00 69.19 90 LEU A C 1
ATOM 690 O O . LEU A 1 90 ? -11.783 -8.460 25.795 1.00 69.19 90 LEU A O 1
ATOM 694 N N . GLN A 1 91 ? -13.175 -7.073 26.918 1.00 67.31 91 GLN A N 1
ATOM 695 C CA . GLN A 1 91 ? -12.312 -5.898 26.969 1.00 67.31 91 GLN A CA 1
ATOM 696 C C . GLN A 1 91 ? -10.936 -6.242 27.577 1.00 67.31 91 GLN A C 1
ATOM 698 O O . GLN A 1 91 ? -10.849 -6.886 28.620 1.00 67.31 91 GLN A O 1
ATOM 703 N N . ASP A 1 92 ? -9.864 -5.852 26.881 1.00 64.81 92 ASP A N 1
ATOM 704 C CA . ASP A 1 92 ? -8.456 -5.969 27.304 1.00 64.81 92 ASP A CA 1
ATOM 705 C C . ASP A 1 92 ? -7.924 -7.374 27.636 1.00 64.81 92 ASP A C 1
ATOM 707 O O . ASP A 1 92 ? -6.964 -7.545 28.393 1.00 64.81 92 ASP A O 1
ATOM 711 N N . THR A 1 93 ? -8.465 -8.421 27.010 1.00 77.06 93 THR A N 1
ATOM 712 C CA . THR A 1 93 ? -7.822 -9.740 27.089 1.00 77.06 93 THR A CA 1
ATOM 713 C C . THR A 1 93 ? -6.698 -9.874 26.058 1.00 77.06 93 THR A C 1
ATOM 715 O O . THR A 1 93 ? -6.899 -9.760 24.849 1.00 77.06 93 THR A O 1
ATOM 718 N N . LEU A 1 94 ? -5.494 -10.232 26.520 1.00 77.00 94 LEU A N 1
ATOM 719 C CA . LEU A 1 94 ? -4.347 -10.553 25.652 1.00 77.00 94 LEU A CA 1
ATOM 720 C C . LEU A 1 94 ? -4.697 -11.649 24.621 1.00 77.00 94 LEU A C 1
ATOM 722 O O . LEU A 1 94 ? -4.207 -11.637 23.491 1.00 77.00 94 LEU A O 1
ATOM 726 N N . LYS A 1 95 ? -5.628 -12.545 24.978 1.00 79.69 95 LYS A N 1
ATOM 727 C CA . LYS A 1 95 ? -6.191 -13.573 24.092 1.00 79.69 95 LYS A CA 1
ATOM 728 C C . LYS A 1 95 ? -6.971 -12.986 22.908 1.00 79.69 95 LYS A C 1
ATOM 730 O O . LYS A 1 95 ? -6.820 -13.497 21.802 1.00 79.69 95 LYS A O 1
ATOM 735 N N . LEU A 1 96 ? -7.747 -11.914 23.100 1.00 79.75 96 LEU A N 1
ATOM 736 C CA . LEU A 1 96 ? -8.455 -11.230 22.010 1.00 79.75 96 LEU A CA 1
ATOM 737 C C . LEU A 1 96 ? -7.462 -10.567 21.054 1.00 79.75 96 LEU A C 1
ATOM 739 O O . LEU A 1 96 ? -7.608 -10.682 19.838 1.00 79.75 96 LEU A O 1
ATOM 743 N N . HIS A 1 97 ? -6.409 -9.933 21.571 1.00 82.19 97 HIS A N 1
ATOM 744 C CA . HIS A 1 97 ? -5.395 -9.300 20.723 1.00 82.19 97 HIS A CA 1
ATOM 745 C C . HIS A 1 97 ? -4.635 -10.307 19.857 1.00 82.19 97 HIS A C 1
ATOM 747 O O . HIS A 1 97 ? -4.452 -10.077 18.661 1.00 82.19 97 HIS A O 1
ATOM 753 N N . ILE A 1 98 ? -4.225 -11.437 20.434 1.00 85.50 98 ILE A N 1
ATOM 754 C CA . ILE A 1 98 ? -3.572 -12.505 19.671 1.00 85.50 98 ILE A CA 1
ATOM 755 C C . ILE A 1 98 ? -4.559 -13.115 18.670 1.00 85.50 98 ILE A C 1
ATOM 757 O O . ILE A 1 98 ? -4.225 -13.242 17.494 1.00 85.50 98 ILE A O 1
ATOM 761 N N . GLY A 1 99 ? -5.785 -13.424 19.102 1.00 86.25 99 GLY A N 1
ATOM 762 C CA . GLY A 1 99 ? -6.813 -14.020 18.248 1.00 86.25 99 GLY A CA 1
ATOM 763 C C . GLY A 1 99 ? -7.174 -13.147 17.044 1.00 86.25 99 GLY A C 1
ATOM 764 O O . GLY A 1 99 ? -7.192 -13.638 15.920 1.00 86.25 99 GLY A O 1
ATOM 765 N N . THR A 1 100 ? -7.384 -11.844 17.252 1.00 85.12 100 THR A N 1
ATOM 766 C CA . THR A 1 100 ? -7.686 -10.889 16.168 1.00 85.12 100 THR A CA 1
ATOM 767 C C . THR A 1 100 ? -6.529 -10.756 15.185 1.00 85.12 100 THR A C 1
ATOM 769 O O . THR A 1 100 ? -6.755 -10.730 13.979 1.00 85.12 100 THR A O 1
ATOM 772 N N . THR A 1 101 ? -5.289 -10.737 15.678 1.00 89.00 101 THR A N 1
ATOM 773 C CA . THR A 1 101 ? -4.098 -10.645 14.823 1.00 89.00 101 THR A CA 1
ATOM 774 C C . THR A 1 101 ? -3.919 -11.913 13.983 1.00 89.00 101 THR A C 1
ATOM 776 O O . THR A 1 101 ? -3.711 -11.815 12.778 1.00 89.00 101 THR A O 1
ATOM 779 N N . ILE A 1 102 ? -4.057 -13.103 14.580 1.00 90.75 102 ILE A N 1
ATOM 780 C CA . ILE A 1 102 ? -3.954 -14.381 13.856 1.00 90.75 102 ILE A CA 1
ATOM 781 C C . ILE A 1 102 ? -5.071 -14.509 12.818 1.00 90.75 102 ILE A C 1
ATOM 783 O O . ILE A 1 102 ? -4.795 -14.852 11.672 1.00 90.75 102 ILE A O 1
ATOM 787 N N . ALA A 1 103 ? -6.316 -14.198 13.189 1.00 89.94 103 ALA A N 1
ATOM 788 C CA . ALA A 1 103 ? -7.442 -14.237 12.260 1.00 89.94 103 ALA A CA 1
ATOM 789 C C . ALA A 1 103 ? -7.213 -13.303 11.064 1.00 89.94 103 ALA A C 1
ATOM 791 O O . ALA A 1 103 ? -7.423 -13.700 9.920 1.00 89.94 103 ALA A O 1
ATOM 792 N N . PHE A 1 104 ? -6.715 -12.090 11.316 1.00 89.94 104 PHE A N 1
ATOM 793 C CA . PHE A 1 104 ? -6.388 -11.139 10.260 1.00 89.94 104 PHE A CA 1
ATOM 794 C C . PHE A 1 104 ? -5.276 -11.657 9.339 1.00 89.94 104 PHE A C 1
ATOM 796 O O . PHE A 1 104 ? -5.423 -11.597 8.122 1.00 89.94 104 PHE A O 1
ATOM 803 N N . LEU A 1 105 ? -4.198 -12.224 9.896 1.00 91.81 105 LEU A N 1
ATOM 804 C CA . LEU A 1 105 ? -3.122 -12.825 9.102 1.00 91.81 105 LEU A CA 1
ATOM 805 C C . LEU A 1 105 ? -3.631 -13.967 8.220 1.00 91.81 105 LEU A C 1
ATOM 807 O O . LEU A 1 105 ? -3.292 -14.007 7.043 1.00 91.81 105 LEU A O 1
ATOM 811 N N . ILE A 1 106 ? -4.480 -14.850 8.754 1.00 93.50 106 ILE A N 1
ATOM 812 C CA . ILE A 1 106 ? -5.074 -15.954 7.987 1.00 93.50 106 ILE A CA 1
ATOM 813 C C . ILE A 1 106 ? -5.898 -15.415 6.814 1.00 93.50 106 ILE A C 1
ATOM 815 O O . ILE A 1 106 ? -5.761 -15.912 5.698 1.00 93.50 106 ILE A O 1
ATOM 819 N N . ILE A 1 107 ? -6.713 -14.380 7.038 1.00 91.69 107 ILE A N 1
ATOM 820 C CA . ILE A 1 107 ? -7.506 -13.745 5.976 1.00 91.69 107 ILE A CA 1
ATOM 821 C C . ILE A 1 107 ? -6.588 -13.115 4.922 1.00 91.69 107 ILE A C 1
ATOM 823 O O . ILE A 1 107 ? -6.796 -13.333 3.731 1.00 91.69 107 ILE A O 1
ATOM 827 N N . CYS A 1 108 ? -5.548 -12.384 5.334 1.00 90.81 108 CYS A N 1
ATOM 828 C CA . CYS A 1 108 ? -4.570 -11.809 4.410 1.00 90.81 108 CYS A CA 1
ATOM 829 C C . CYS A 1 108 ? -3.868 -12.882 3.572 1.00 90.81 108 CYS A C 1
ATOM 831 O O . CYS A 1 108 ? -3.745 -12.719 2.362 1.00 90.81 108 CYS A O 1
ATOM 833 N N . THR A 1 109 ? -3.438 -13.985 4.188 1.00 91.56 109 THR A N 1
ATOM 834 C CA . THR A 1 109 ? -2.801 -15.097 3.474 1.00 91.56 109 THR A CA 1
ATOM 835 C C . THR A 1 109 ? -3.775 -15.777 2.515 1.00 91.56 109 THR A C 1
ATOM 837 O O . THR A 1 109 ? -3.400 -16.055 1.382 1.00 91.56 109 THR A O 1
ATOM 840 N N . ALA A 1 110 ? -5.030 -15.995 2.915 1.00 93.44 110 ALA A N 1
ATOM 841 C CA . ALA A 1 110 ? -6.045 -16.568 2.033 1.00 93.44 110 ALA A CA 1
ATOM 842 C C . ALA A 1 110 ? -6.306 -15.675 0.807 1.00 93.44 110 ALA A C 1
ATOM 844 O O . ALA A 1 110 ? -6.336 -16.171 -0.316 1.00 93.44 110 ALA A O 1
ATOM 845 N N . LEU A 1 111 ? -6.428 -14.357 1.003 1.00 90.00 111 LEU A N 1
ATOM 846 C CA . LEU A 1 111 ? -6.592 -13.402 -0.096 1.00 90.00 111 LEU A CA 1
ATOM 847 C C . LEU A 1 111 ? -5.369 -13.368 -1.020 1.00 90.00 111 LEU A C 1
ATOM 849 O O . LEU A 1 111 ? -5.544 -13.317 -2.233 1.00 90.00 111 LEU A O 1
ATOM 853 N N . ALA A 1 112 ? -4.156 -13.453 -0.468 1.00 89.88 112 ALA A N 1
ATOM 854 C CA . ALA A 1 112 ? -2.924 -13.488 -1.255 1.00 89.88 112 ALA A CA 1
ATOM 855 C C . ALA A 1 112 ? -2.808 -14.741 -2.141 1.00 89.88 112 ALA A C 1
ATOM 857 O O . ALA A 1 112 ? -2.203 -14.671 -3.203 1.00 89.88 112 ALA A O 1
ATOM 858 N N . VAL A 1 113 ? -3.393 -15.872 -1.728 1.00 90.94 113 VAL A N 1
ATOM 859 C CA . VAL A 1 113 ? -3.437 -17.106 -2.538 1.00 90.94 113 VAL A CA 1
ATOM 860 C C . VAL A 1 113 ? -4.505 -17.029 -3.635 1.00 90.94 113 VAL A C 1
ATOM 862 O O . VAL A 1 113 ? -4.347 -17.634 -4.688 1.00 90.94 113 VAL A O 1
ATOM 865 N N . ILE A 1 114 ? -5.602 -16.302 -3.404 1.00 90.31 114 ILE A N 1
ATOM 866 C CA . ILE A 1 114 ? -6.693 -16.170 -4.385 1.00 90.31 114 ILE A CA 1
ATOM 867 C C . ILE A 1 114 ? -6.354 -15.125 -5.458 1.00 90.31 114 ILE A C 1
ATOM 869 O O . ILE A 1 114 ? -6.680 -15.318 -6.629 1.00 90.31 114 ILE A O 1
ATOM 873 N N . PHE A 1 115 ? -5.723 -14.014 -5.069 1.00 87.56 115 PHE A N 1
ATOM 874 C CA . PHE A 1 115 ? -5.443 -12.877 -5.944 1.00 87.56 115 PHE A CA 1
ATOM 875 C C . PHE A 1 115 ? -3.935 -12.669 -6.109 1.00 87.56 115 PHE A C 1
ATOM 877 O O . PHE A 1 115 ? -3.308 -11.932 -5.352 1.00 87.56 115 PHE A O 1
ATOM 884 N N . GLU A 1 116 ? -3.359 -13.292 -7.136 1.00 85.69 116 GLU A N 1
ATOM 885 C CA . GLU A 1 116 ? -1.935 -13.130 -7.467 1.00 85.69 116 GLU A CA 1
ATOM 886 C C . GLU A 1 116 ? -1.654 -11.844 -8.271 1.00 85.69 116 GLU A C 1
ATOM 888 O O . GLU A 1 116 ? -0.537 -11.322 -8.247 1.00 85.69 116 GLU A O 1
ATOM 893 N N . ASP A 1 117 ? -2.664 -11.285 -8.955 1.00 88.25 117 ASP A N 1
ATOM 894 C CA . ASP A 1 117 ? -2.515 -10.044 -9.724 1.00 88.25 117 ASP A CA 1
ATOM 895 C C . ASP A 1 117 ? -2.677 -8.799 -8.834 1.00 88.25 117 ASP A C 1
ATOM 897 O O . ASP A 1 117 ? -3.757 -8.473 -8.316 1.00 88.25 117 ASP A O 1
ATOM 901 N N . LEU A 1 118 ? -1.575 -8.057 -8.698 1.00 88.00 118 LEU A N 1
ATOM 902 C CA . LEU A 1 118 ? -1.518 -6.795 -7.967 1.00 88.00 118 LEU A CA 1
ATOM 903 C C . LEU A 1 118 ? -2.460 -5.734 -8.562 1.00 88.00 118 LEU A C 1
ATOM 905 O O . LEU A 1 118 ? -3.057 -4.960 -7.814 1.00 88.00 118 LEU A O 1
ATOM 909 N N . GLY A 1 119 ? -2.621 -5.699 -9.886 1.00 89.81 119 GLY A N 1
ATOM 910 C CA . GLY A 1 119 ? -3.460 -4.721 -10.577 1.00 89.81 119 GLY A CA 1
ATOM 911 C C . GLY A 1 119 ? -4.934 -4.883 -10.222 1.00 89.81 119 GLY A C 1
ATOM 912 O O . GLY A 1 119 ? -5.586 -3.911 -9.838 1.00 89.81 119 GLY A O 1
ATOM 913 N N . VAL A 1 120 ? -5.438 -6.118 -10.263 1.00 89.75 120 VAL A N 1
ATOM 914 C CA . VAL A 1 120 ? -6.823 -6.440 -9.878 1.00 89.75 120 VAL A CA 1
ATOM 915 C C . VAL A 1 120 ? -7.065 -6.097 -8.407 1.00 89.75 120 VAL A C 1
ATOM 917 O O . VAL A 1 120 ? -8.069 -5.468 -8.066 1.00 89.75 120 VAL A O 1
ATOM 920 N N . THR A 1 121 ? -6.113 -6.439 -7.536 1.00 90.69 121 THR A N 1
ATOM 921 C CA . THR A 1 121 ? -6.211 -6.175 -6.095 1.00 90.69 121 THR A CA 1
ATOM 922 C C . THR A 1 121 ? -6.274 -4.673 -5.794 1.00 90.69 121 THR A C 1
ATOM 924 O O . THR A 1 121 ? -7.141 -4.227 -5.040 1.00 90.69 121 THR A O 1
ATOM 927 N N . ILE A 1 122 ? -5.408 -3.864 -6.417 1.00 90.75 122 ILE A N 1
ATOM 928 C CA . ILE A 1 122 ? -5.402 -2.403 -6.240 1.00 90.75 122 ILE A CA 1
ATOM 929 C C . ILE A 1 122 ? -6.698 -1.774 -6.771 1.00 90.75 122 ILE A C 1
ATOM 931 O O . ILE A 1 122 ? -7.261 -0.900 -6.110 1.00 90.75 122 ILE A O 1
ATOM 935 N N . GLN A 1 123 ? -7.203 -2.223 -7.926 1.00 91.62 123 GLN A N 1
ATOM 936 C CA . GLN A 1 123 ? -8.462 -1.716 -8.485 1.00 91.62 123 GLN A CA 1
ATOM 937 C C . GLN A 1 123 ? -9.644 -1.978 -7.548 1.00 91.62 123 GLN A C 1
ATOM 939 O O . GLN A 1 123 ? -10.447 -1.078 -7.299 1.00 91.62 123 GLN A O 1
ATOM 944 N N . PHE A 1 124 ? -9.724 -3.178 -6.971 1.00 90.88 124 PHE A N 1
ATOM 945 C CA . PHE A 1 124 ? -10.779 -3.530 -6.023 1.00 90.88 124 PHE A CA 1
ATOM 946 C C . PHE A 1 124 ? -10.742 -2.651 -4.764 1.00 90.88 124 PHE A C 1
ATOM 948 O O . PHE A 1 124 ? -11.771 -2.122 -4.334 1.00 90.88 124 PHE A O 1
ATOM 955 N N . ILE A 1 125 ? -9.544 -2.422 -4.213 1.00 91.25 125 ILE A N 1
ATOM 956 C CA . ILE A 1 125 ? -9.340 -1.531 -3.062 1.00 91.25 125 ILE A CA 1
ATOM 957 C C . ILE A 1 125 ? -9.740 -0.091 -3.406 1.00 91.25 125 ILE A C 1
ATOM 959 O O . ILE A 1 125 ? -10.382 0.575 -2.593 1.00 91.25 125 ILE A O 1
ATOM 963 N N . GLY A 1 126 ? -9.410 0.388 -4.608 1.00 89.50 126 GLY A N 1
ATOM 964 C CA . GLY A 1 126 ? -9.794 1.723 -5.066 1.00 89.50 126 GLY A CA 1
ATOM 965 C C . GLY A 1 126 ? -11.311 1.893 -5.178 1.00 89.50 126 GLY A C 1
ATOM 966 O O . GLY A 1 126 ? -11.866 2.882 -4.694 1.00 89.50 126 GLY A O 1
ATOM 967 N N . ILE A 1 127 ? -12.001 0.906 -5.756 1.00 90.31 127 ILE A N 1
ATOM 968 C CA . ILE A 1 127 ? -13.451 0.978 -5.968 1.00 90.31 127 ILE A CA 1
ATOM 969 C C . ILE A 1 127 ? -14.219 0.937 -4.645 1.00 90.31 127 ILE A C 1
ATOM 971 O O . ILE A 1 127 ? -15.188 1.678 -4.497 1.00 90.31 127 ILE A O 1
ATOM 975 N N . ILE A 1 128 ? -13.812 0.098 -3.689 1.00 91.06 128 ILE A N 1
ATOM 976 C CA . ILE A 1 128 ? -14.540 -0.062 -2.421 1.00 91.06 128 ILE A CA 1
ATOM 977 C C . ILE A 1 128 ? -14.051 0.929 -1.367 1.00 91.06 128 ILE A C 1
ATOM 979 O O . ILE A 1 128 ? -14.848 1.652 -0.775 1.00 91.06 128 ILE A O 1
ATOM 983 N N . GLY A 1 129 ? -12.743 0.965 -1.119 1.00 88.19 129 GLY A N 1
ATOM 984 C CA . GLY A 1 129 ? -12.157 1.769 -0.053 1.00 88.19 129 GLY A CA 1
ATOM 985 C C . GLY A 1 129 ? -12.128 3.248 -0.413 1.00 88.19 129 GLY A C 1
ATOM 986 O O . GLY A 1 129 ? -12.718 4.075 0.284 1.00 88.19 129 GLY A O 1
ATOM 987 N N . THR A 1 130 ? -11.457 3.592 -1.514 1.00 91.12 130 THR A N 1
ATOM 988 C CA . THR A 1 130 ? -11.222 4.998 -1.867 1.00 91.12 130 THR A CA 1
ATOM 989 C C . THR A 1 130 ? -12.509 5.712 -2.250 1.00 91.12 130 THR A C 1
ATOM 991 O O . THR A 1 130 ? -12.738 6.803 -1.738 1.00 91.12 130 THR A O 1
ATOM 994 N N . ASN A 1 131 ? -13.386 5.123 -3.068 1.00 91.44 131 ASN A N 1
ATOM 995 C CA . ASN A 1 131 ? -14.633 5.809 -3.431 1.00 91.44 131 ASN A CA 1
ATOM 996 C C . ASN A 1 131 ? -15.516 6.101 -2.213 1.00 91.44 131 ASN A C 1
ATOM 998 O O . ASN A 1 131 ? -16.074 7.194 -2.094 1.00 91.44 131 ASN A O 1
ATOM 1002 N N . PHE A 1 132 ? -15.618 5.148 -1.286 1.00 91.00 132 PHE A N 1
ATOM 1003 C CA . PHE A 1 132 ? -16.407 5.336 -0.076 1.00 91.00 132 PHE A CA 1
ATOM 1004 C C . PHE A 1 132 ? -15.808 6.426 0.826 1.00 91.00 132 PHE A C 1
ATOM 1006 O O . PHE A 1 132 ? -16.498 7.363 1.225 1.00 91.00 132 PHE A O 1
ATOM 1013 N N . LEU A 1 133 ? -14.506 6.354 1.109 1.00 90.56 133 LEU A N 1
ATOM 1014 C CA . LEU A 1 133 ? -13.856 7.287 2.031 1.00 90.56 133 LEU A CA 1
ATOM 1015 C C . LEU A 1 133 ? -13.638 8.684 1.437 1.00 90.56 133 LEU A C 1
ATOM 1017 O O . LEU A 1 133 ? -13.718 9.666 2.170 1.00 90.56 133 LEU A O 1
ATOM 1021 N N . ALA A 1 134 ? -13.350 8.790 0.139 1.00 90.31 134 ALA A N 1
ATOM 1022 C CA . ALA A 1 134 ? -12.995 10.055 -0.502 1.00 90.31 134 ALA A CA 1
ATOM 1023 C C . ALA A 1 134 ? -14.205 10.821 -1.048 1.00 90.31 134 ALA A C 1
ATOM 1025 O O . ALA A 1 134 ? -14.163 12.048 -1.085 1.00 90.31 134 ALA A O 1
ATOM 1026 N N . PHE A 1 135 ? -15.276 10.129 -1.456 1.00 89.94 135 PHE A N 1
ATOM 1027 C CA . PHE A 1 135 ? -16.466 10.780 -2.014 1.00 89.94 135 PHE A CA 1
ATOM 1028 C C . PHE A 1 135 ? -17.679 10.666 -1.097 1.00 89.94 135 PHE A C 1
ATOM 1030 O O . PHE A 1 135 ? -18.304 11.678 -0.794 1.00 89.94 135 PHE A O 1
ATOM 1037 N N . VAL A 1 136 ? -18.004 9.465 -0.607 1.00 91.50 136 VAL A N 1
ATOM 1038 C CA . VAL A 1 136 ? -19.246 9.257 0.156 1.00 91.50 136 VAL A CA 1
ATOM 1039 C C . VAL A 1 136 ? -19.181 9.950 1.518 1.00 91.50 136 VAL A C 1
ATOM 1041 O O . VAL A 1 136 ? -20.027 10.796 1.805 1.00 91.50 136 VAL A O 1
ATOM 1044 N N . ILE 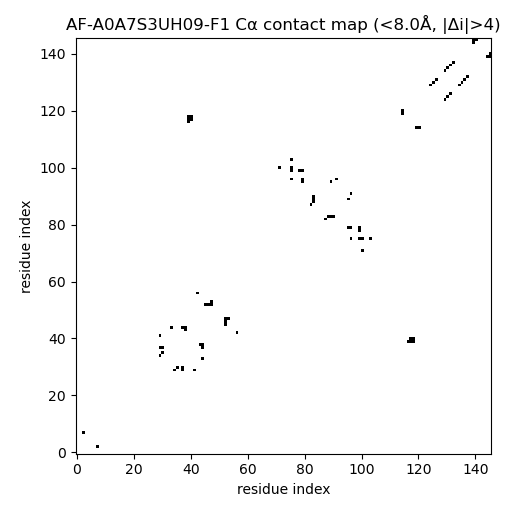A 1 137 ? -18.168 9.660 2.343 1.00 90.94 137 ILE A N 1
ATOM 1045 C CA . ILE A 1 137 ? -18.077 10.235 3.699 1.00 90.94 137 ILE A CA 1
ATOM 1046 C C . ILE A 1 137 ? -18.041 11.776 3.693 1.00 90.94 137 ILE A C 1
ATOM 1048 O O . ILE A 1 137 ? -18.831 12.375 4.427 1.00 90.94 137 ILE A O 1
ATOM 1052 N N . PRO A 1 138 ? -17.208 12.459 2.881 1.00 91.06 138 PRO A N 1
ATOM 1053 C CA . PRO A 1 138 ? -17.180 13.920 2.870 1.00 91.06 138 PRO A CA 1
ATOM 1054 C C . PRO A 1 138 ? -18.506 14.537 2.424 1.00 91.06 138 PRO A C 1
ATOM 1056 O O . PRO A 1 138 ? -18.906 15.558 2.980 1.00 91.06 138 PRO A O 1
ATOM 1059 N N . CYS A 1 139 ? -19.222 13.909 1.482 1.00 88.56 139 CYS A N 1
ATOM 1060 C CA . CYS A 1 139 ? -20.564 14.344 1.093 1.00 88.56 139 CYS A CA 1
ATOM 1061 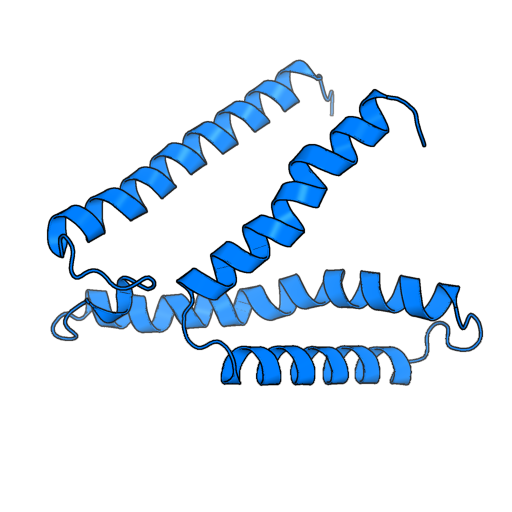C C . CYS A 1 139 ? -21.561 14.242 2.255 1.00 88.56 139 CYS A C 1
ATOM 1063 O O . CYS A 1 139 ? -22.310 15.189 2.488 1.00 88.56 139 CYS A O 1
ATOM 1065 N N . PHE A 1 140 ? -21.548 13.142 3.015 1.00 91.56 140 PHE A N 1
ATOM 1066 C CA . PHE A 1 140 ? -22.406 12.986 4.198 1.00 91.56 140 PHE A CA 1
ATOM 1067 C C . PHE A 1 140 ? -22.123 14.047 5.268 1.00 91.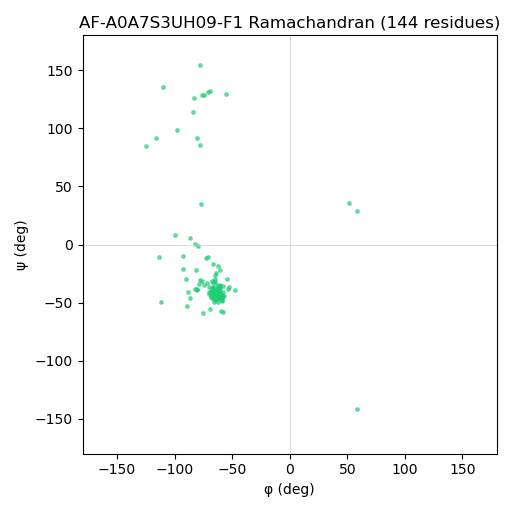56 140 PHE A C 1
ATOM 1069 O O . PHE A 1 140 ? -23.059 14.649 5.797 1.00 91.56 140 PHE A O 1
ATOM 1076 N N . VAL A 1 141 ? -20.843 14.312 5.548 1.00 92.00 141 VAL A N 1
ATOM 1077 C CA . VAL A 1 141 ? -20.426 15.324 6.531 1.00 92.00 141 VAL A CA 1
ATOM 1078 C C . VAL A 1 141 ? -20.782 16.737 6.060 1.00 92.00 141 VAL A C 1
ATOM 1080 O O . VAL A 1 141 ? -21.290 17.531 6.844 1.00 92.00 141 VAL A O 1
ATOM 1083 N N . TYR A 1 142 ? -20.574 17.059 4.779 1.00 91.50 142 TYR A N 1
ATOM 1084 C CA . TYR A 1 142 ? -20.918 18.374 4.224 1.00 91.50 142 TYR A CA 1
ATOM 1085 C C . TYR A 1 142 ? -22.423 18.665 4.301 1.00 91.50 142 TYR A C 1
ATOM 1087 O O . TYR A 1 142 ? -22.829 19.791 4.588 1.00 91.50 142 TYR A O 1
ATOM 1095 N N . LEU A 1 143 ? -23.254 17.642 4.089 1.00 92.31 143 LEU A N 1
ATOM 1096 C CA . LEU A 1 143 ? -24.708 17.753 4.175 1.00 92.31 143 LEU A CA 1
ATOM 1097 C C . LEU A 1 143 ? -25.243 17.729 5.622 1.00 92.31 143 LEU A C 1
ATOM 1099 O O . LEU A 1 143 ? -26.449 17.877 5.799 1.00 92.31 143 LEU A O 1
ATOM 1103 N N . ASN A 1 144 ? -24.382 17.591 6.643 1.00 81.94 144 ASN A N 1
ATOM 1104 C CA . ASN A 1 144 ? -24.756 17.480 8.065 1.00 81.94 144 ASN A CA 1
ATOM 1105 C C . ASN A 1 144 ? -25.829 16.401 8.326 1.00 81.94 144 ASN A C 1
ATOM 1107 O O . ASN A 1 144 ? -26.718 16.573 9.156 1.00 81.94 144 ASN A O 1
ATOM 1111 N N . ILE A 1 145 ? -25.772 15.287 7.585 1.00 72.00 145 ILE A N 1
ATOM 1112 C CA . ILE A 1 145 ? -26.685 14.141 7.768 1.00 72.00 145 ILE A CA 1
ATOM 1113 C C . ILE A 1 145 ? -26.191 13.227 8.921 1.00 72.00 145 ILE A C 1
ATOM 1115 O O . ILE A 1 145 ? -26.829 12.232 9.265 1.00 72.00 145 ILE A O 1
ATOM 1119 N N . CYS A 1 146 ? -25.079 13.590 9.566 1.00 50.19 146 CYS A N 1
ATOM 1120 C CA . CYS A 1 146 ? -24.577 13.032 10.820 1.00 50.19 146 CYS A CA 1
ATOM 1121 C C . CYS A 1 146 ? -24.228 14.160 11.791 1.00 50.19 146 CYS A C 1
ATOM 1123 O O . CYS A 1 146 ? -23.723 15.198 11.304 1.00 50.19 146 CYS A O 1
#

Mean predicted aligned error: 6.72 Å